Protein AF-O66077-F1 (afdb_monomer_lite)

pLDDT: mean 83.8, std 12.85, range [58.56, 98.44]

Secondary structure (DSSP, 8-state):
--HHHHHHHHHHHHHHHHHHHT---------SEEEEEEEE-TTT--EEEES-HHHHHHHHHTTPEEEEEEEEEESS-SS---PPP-TT-S--

Foldseek 3Di:
DPVVVVVVVVVVVVVVVVVVVCPDDPPDPDPQKAFWWWWADPVFRDIDIDSDPVVVVVVVVVPIHTPGGPDMDGPDDPDDDDDDDDPPTPDD

Structure (mmCIF, N/CA/C/O backbone):
data_AF-O66077-F1
#
_entry.id   AF-O66077-F1
#
loop_
_atom_site.group_PDB
_atom_site.id
_atom_site.type_symbol
_atom_site.label_atom_id
_atom_site.label_alt_id
_atom_site.label_comp_id
_atom_site.label_asym_id
_atom_site.label_entity_id
_atom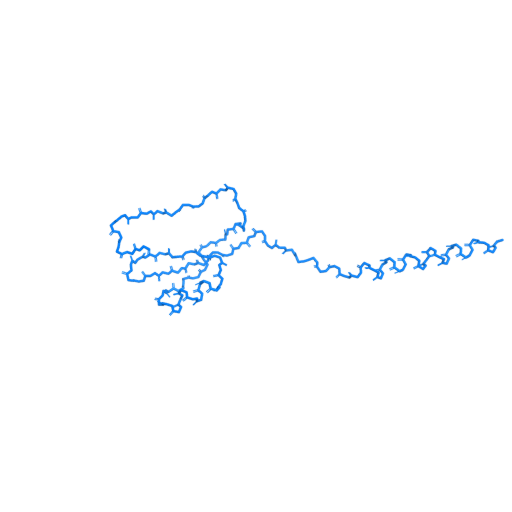_site.label_seq_id
_atom_site.pdbx_PDB_ins_code
_atom_site.Cartn_x
_atom_site.Cartn_y
_atom_site.Cartn_z
_atom_site.occupancy
_atom_site.B_iso_or_equiv
_atom_site.auth_seq_id
_atom_site.auth_comp_id
_atom_site.auth_asym_id
_atom_site.auth_atom_id
_atom_site.pdbx_PDB_model_num
ATOM 1 N N . MET A 1 1 ? 50.084 -14.991 -48.918 1.00 60.56 1 MET A N 1
ATOM 2 C CA . MET A 1 1 ? 49.014 -15.623 -48.105 1.00 60.56 1 MET A CA 1
ATOM 3 C C . MET A 1 1 ? 49.116 -15.318 -46.600 1.00 60.56 1 MET A C 1
ATOM 5 O O . MET A 1 1 ? 48.243 -15.730 -45.850 1.00 60.56 1 MET A O 1
ATOM 9 N N . GLU A 1 2 ? 50.109 -14.543 -46.149 1.00 60.53 2 GLU A N 1
ATOM 10 C CA . GLU A 1 2 ? 50.376 -14.294 -44.720 1.00 60.53 2 GLU A CA 1
ATOM 11 C C . GLU A 1 2 ? 49.528 -13.165 -44.095 1.00 60.53 2 GLU A C 1
ATOM 13 O O . GLU A 1 2 ? 49.079 -13.282 -42.957 1.00 60.53 2 GLU A O 1
ATOM 18 N N . LYS A 1 3 ? 49.203 -12.119 -44.872 1.00 58.56 3 LYS A N 1
ATOM 19 C CA . LYS A 1 3 ? 48.412 -10.951 -44.425 1.00 58.56 3 LYS A CA 1
ATOM 20 C C . LYS A 1 3 ? 47.003 -11.316 -43.931 1.00 58.56 3 LYS A C 1
ATOM 22 O O . LYS A 1 3 ? 46.544 -10.815 -42.913 1.00 58.56 3 LYS A O 1
ATOM 27 N N . VAL A 1 4 ? 46.366 -12.279 -44.597 1.00 60.19 4 VAL A N 1
ATOM 28 C CA . VAL A 1 4 ? 44.986 -12.717 -44.320 1.00 60.19 4 VAL A CA 1
ATOM 29 C C . VAL A 1 4 ? 44.863 -13.441 -42.969 1.00 60.19 4 VAL A C 1
ATOM 31 O O . VAL A 1 4 ? 43.800 -13.440 -42.354 1.00 60.19 4 VAL A O 1
ATOM 34 N N . LYS A 1 5 ? 45.939 -14.074 -42.482 1.00 59.69 5 LYS A N 1
ATOM 35 C CA . LYS A 1 5 ? 45.929 -14.821 -41.213 1.00 59.69 5 LYS A CA 1
ATOM 36 C C . LYS A 1 5 ? 45.978 -13.885 -39.998 1.00 59.69 5 LYS A C 1
ATOM 38 O O . LYS A 1 5 ? 45.343 -14.181 -38.990 1.00 59.69 5 LYS A O 1
ATOM 43 N N . HIS A 1 6 ? 46.667 -12.749 -40.123 1.00 60.00 6 HIS A N 1
ATOM 44 C CA . HIS A 1 6 ? 46.740 -11.712 -39.087 1.00 60.00 6 HIS A CA 1
ATOM 45 C C . HIS A 1 6 ? 45.409 -10.960 -38.931 1.00 60.00 6 HIS A C 1
ATOM 47 O O . HIS A 1 6 ? 44.931 -10.784 -37.814 1.00 60.00 6 HIS A O 1
ATOM 53 N N . GLU A 1 7 ? 44.752 -10.604 -40.038 1.00 67.81 7 GLU A N 1
ATOM 54 C CA . GLU A 1 7 ? 43.445 -9.925 -40.020 1.00 67.81 7 GLU A CA 1
ATOM 55 C C . GLU A 1 7 ? 42.344 -10.803 -39.410 1.00 67.81 7 GLU A C 1
ATOM 57 O O . GLU A 1 7 ? 41.566 -10.348 -38.574 1.00 67.81 7 GLU A O 1
ATOM 62 N N . LYS A 1 8 ? 42.332 -12.099 -39.745 1.00 67.25 8 LYS A N 1
ATOM 63 C CA . LYS A 1 8 ? 41.403 -13.075 -39.153 1.00 67.25 8 LYS A CA 1
ATOM 64 C C . LYS A 1 8 ? 41.623 -13.257 -37.648 1.00 67.25 8 LYS A C 1
ATOM 66 O O . LYS A 1 8 ? 40.651 -13.424 -36.917 1.00 67.25 8 LYS A O 1
ATOM 71 N N . GLY A 1 9 ? 42.874 -13.192 -37.183 1.00 73.25 9 GLY A N 1
ATOM 72 C CA . GLY A 1 9 ? 43.215 -13.248 -35.757 1.00 73.25 9 GLY A CA 1
ATOM 73 C C . GLY A 1 9 ? 42.743 -12.013 -34.986 1.00 73.25 9 GLY A C 1
ATOM 74 O O . GLY A 1 9 ? 42.179 -12.147 -33.903 1.00 73.25 9 GLY A O 1
ATOM 75 N N . ILE A 1 10 ? 42.893 -10.823 -35.573 1.00 76.75 10 ILE A N 1
ATOM 76 C CA . ILE A 1 10 ? 42.422 -9.562 -34.981 1.00 76.75 10 ILE A CA 1
ATOM 77 C C . ILE A 1 10 ? 40.890 -9.534 -34.908 1.00 76.75 10 ILE A C 1
ATOM 79 O O . ILE A 1 10 ? 40.336 -9.170 -33.875 1.00 76.75 10 ILE A O 1
ATOM 83 N N . ILE A 1 11 ? 40.194 -9.981 -35.957 1.00 73.19 11 ILE A N 1
ATOM 84 C CA . ILE A 1 11 ? 38.723 -10.052 -35.972 1.00 73.19 11 ILE A CA 1
ATOM 85 C C . ILE A 1 11 ? 38.213 -11.065 -34.934 1.00 73.19 11 ILE A C 1
ATOM 87 O O . ILE A 1 11 ? 37.275 -10.768 -34.193 1.00 73.19 11 ILE A O 1
ATOM 91 N N . ALA A 1 12 ? 38.846 -12.235 -34.816 1.00 76.62 12 ALA A N 1
ATOM 92 C CA . ALA A 1 12 ? 38.496 -13.221 -33.791 1.00 76.62 12 ALA A CA 1
ATOM 93 C C . ALA A 1 12 ? 38.726 -12.682 -32.365 1.00 76.62 12 ALA A C 1
ATOM 95 O O . ALA A 1 12 ? 37.913 -12.913 -31.476 1.00 76.62 12 ALA A O 1
ATOM 96 N N . PHE A 1 13 ? 39.788 -11.904 -32.147 1.00 79.88 13 PHE A N 1
ATOM 97 C CA . PHE A 1 13 ? 40.068 -11.311 -30.841 1.00 79.88 13 PHE A CA 1
ATOM 98 C C . PHE A 1 13 ? 39.109 -10.161 -30.496 1.00 79.88 13 PHE A C 1
ATOM 100 O O . PHE A 1 13 ? 38.595 -10.105 -29.383 1.00 79.88 13 PHE A O 1
ATOM 107 N N . LEU A 1 14 ? 38.799 -9.278 -31.453 1.00 79.06 14 LEU A N 1
ATOM 108 C CA . LEU A 1 14 ? 37.853 -8.171 -31.263 1.00 79.06 14 LEU A CA 1
ATOM 109 C C . LEU A 1 14 ? 36.420 -8.662 -31.028 1.00 79.06 14 LEU A C 1
ATOM 111 O O . LEU A 1 14 ? 35.701 -8.093 -30.209 1.00 79.06 14 LEU A O 1
ATOM 115 N N . THR A 1 15 ? 36.004 -9.734 -31.702 1.00 75.56 15 THR A N 1
ATOM 116 C CA . THR A 1 15 ? 34.673 -10.330 -31.498 1.00 75.56 15 THR A CA 1
ATOM 117 C C . THR A 1 15 ? 34.556 -10.992 -30.126 1.00 75.56 15 THR A C 1
ATOM 119 O O . THR A 1 15 ? 33.588 -10.734 -29.413 1.00 75.56 15 THR A O 1
ATOM 122 N N . VAL A 1 16 ? 35.568 -11.751 -29.695 1.00 75.94 16 VAL A N 1
ATOM 123 C CA . VAL A 1 16 ? 35.613 -12.343 -28.345 1.00 75.94 16 VAL A CA 1
ATOM 124 C C . VAL A 1 16 ? 35.686 -11.263 -27.261 1.00 75.94 16 VAL A C 1
ATOM 126 O O . VAL A 1 16 ? 34.975 -11.354 -26.264 1.00 75.94 16 VAL A O 1
ATOM 129 N N . LEU A 1 17 ? 36.469 -10.201 -27.471 1.00 76.88 17 LEU A N 1
ATOM 130 C CA . LEU A 1 17 ? 36.548 -9.059 -26.557 1.00 76.88 17 LEU A CA 1
ATOM 131 C C . LEU A 1 17 ? 35.201 -8.333 -26.439 1.00 76.88 17 LEU A C 1
ATOM 133 O O . LEU A 1 17 ? 34.807 -7.959 -25.342 1.00 76.88 17 LEU A O 1
ATOM 137 N N . THR A 1 18 ? 34.462 -8.190 -27.540 1.00 70.25 18 THR A N 1
ATOM 138 C CA . THR A 1 18 ? 33.128 -7.569 -27.534 1.00 70.25 18 THR A CA 1
ATOM 139 C C . THR A 1 18 ? 32.123 -8.423 -26.758 1.00 70.25 18 THR A C 1
ATOM 141 O O . THR A 1 18 ? 31.395 -7.890 -25.927 1.00 70.25 18 THR A O 1
ATOM 144 N N . ILE A 1 19 ? 32.135 -9.747 -26.954 1.00 67.38 19 ILE A N 1
ATOM 145 C CA . ILE A 1 19 ? 31.276 -10.690 -26.216 1.00 67.38 19 ILE A CA 1
ATOM 146 C C . ILE A 1 19 ? 31.601 -10.662 -24.711 1.00 67.38 19 ILE A C 1
ATOM 148 O O . ILE A 1 19 ? 30.686 -10.672 -23.885 1.00 67.38 19 ILE A O 1
ATOM 152 N N . LEU A 1 20 ? 32.888 -10.565 -24.352 1.00 67.56 20 LEU A N 1
ATOM 153 C CA . LEU A 1 20 ? 33.345 -10.434 -22.964 1.00 67.56 20 LEU A CA 1
ATOM 154 C C . LEU A 1 20 ? 32.997 -9.067 -22.345 1.00 67.56 20 LEU A C 1
ATOM 156 O O . LEU A 1 20 ? 32.672 -9.014 -21.161 1.00 67.56 20 LEU A O 1
ATOM 160 N N . LEU A 1 21 ? 33.010 -7.976 -23.125 1.00 67.62 21 LEU A N 1
ATOM 161 C CA . LEU A 1 21 ? 32.588 -6.643 -22.667 1.00 67.62 21 LEU A CA 1
ATOM 162 C C . LEU A 1 21 ? 31.065 -6.518 -22.506 1.00 67.62 21 LEU A C 1
ATOM 164 O O . LEU A 1 21 ? 30.611 -5.734 -21.678 1.00 67.62 21 LEU A O 1
ATOM 168 N N . THR A 1 22 ? 30.268 -7.303 -23.235 1.00 63.09 22 THR A N 1
ATOM 169 C CA . THR A 1 22 ? 28.798 -7.348 -23.091 1.00 63.09 22 THR A CA 1
ATOM 170 C C . THR A 1 22 ? 28.316 -8.257 -21.953 1.00 63.09 22 THR A C 1
ATOM 172 O O . THR A 1 22 ? 27.191 -8.755 -22.000 1.00 63.09 22 THR A O 1
ATOM 175 N N . GLY A 1 23 ? 29.160 -8.497 -20.941 1.00 64.50 23 GLY A N 1
ATOM 176 C CA . GLY A 1 23 ? 28.855 -9.326 -19.774 1.00 64.50 23 GLY A CA 1
ATOM 177 C C . GLY A 1 23 ? 27.432 -9.120 -19.240 1.00 64.50 23 GLY A C 1
ATOM 178 O O . GLY A 1 23 ? 26.927 -8.000 -19.208 1.00 64.50 23 GLY A O 1
ATOM 179 N N . ALA A 1 24 ? 26.795 -10.234 -18.861 1.00 67.69 24 ALA A N 1
ATOM 180 C CA . ALA A 1 24 ? 25.382 -10.383 -18.509 1.00 67.69 24 ALA A CA 1
ATOM 181 C C . ALA A 1 24 ? 24.717 -9.112 -17.948 1.00 67.69 24 ALA A C 1
ATOM 183 O O . ALA A 1 24 ? 24.732 -8.855 -16.741 1.00 67.69 24 ALA A O 1
ATOM 184 N N . VAL A 1 25 ? 24.060 -8.353 -18.830 1.00 66.31 25 VAL A N 1
ATOM 185 C CA . VAL A 1 25 ? 23.149 -7.285 -18.425 1.00 66.31 25 VAL A CA 1
ATOM 186 C C . VAL A 1 25 ? 21.980 -7.953 -17.709 1.00 66.31 25 VAL A C 1
ATOM 188 O O . VAL A 1 25 ? 21.131 -8.601 -18.323 1.00 66.31 25 VAL A O 1
ATOM 191 N N . LYS A 1 26 ? 21.946 -7.826 -16.383 1.00 67.00 26 LYS A N 1
ATOM 192 C CA . LYS A 1 26 ? 20.782 -8.180 -15.573 1.00 67.00 26 LYS A CA 1
ATOM 193 C C . LYS A 1 26 ? 19.677 -7.183 -15.917 1.00 67.00 26 LYS A C 1
ATOM 195 O O . LYS A 1 26 ? 19.578 -6.128 -15.298 1.00 67.00 26 LYS A O 1
ATOM 200 N N . VAL A 1 27 ? 18.865 -7.496 -16.923 1.00 66.62 27 VAL A N 1
ATOM 201 C CA . VAL A 1 27 ? 17.641 -6.736 -17.167 1.00 66.62 27 VAL A CA 1
ATOM 202 C C . VAL A 1 27 ? 16.648 -7.149 -16.080 1.00 66.62 27 VAL A C 1
ATOM 204 O O . VAL A 1 27 ? 16.115 -8.256 -16.072 1.00 66.62 27 VAL A O 1
ATOM 207 N N . SER A 1 28 ? 16.481 -6.293 -15.075 1.00 73.19 28 SER A N 1
ATOM 208 C CA . SER A 1 28 ? 15.344 -6.414 -14.170 1.00 73.19 28 SER A CA 1
ATOM 209 C C . SER A 1 28 ? 14.155 -5.829 -14.914 1.00 73.19 28 SER A C 1
ATOM 211 O O . SER A 1 28 ? 14.131 -4.627 -15.184 1.00 73.19 28 SER A O 1
ATOM 213 N N . ALA A 1 29 ? 13.209 -6.670 -15.324 1.00 69.50 29 ALA A N 1
ATOM 214 C CA . ALA A 1 29 ? 11.947 -6.173 -15.844 1.00 69.50 29 ALA A CA 1
ATOM 215 C C . ALA A 1 29 ? 11.226 -5.461 -14.691 1.00 69.50 29 ALA A C 1
ATOM 217 O O . ALA A 1 29 ? 10.769 -6.108 -13.748 1.00 69.50 29 ALA A O 1
ATOM 218 N N . ASP A 1 30 ? 11.167 -4.128 -14.732 1.00 75.88 30 ASP A N 1
ATOM 219 C CA . ASP A 1 30 ? 10.363 -3.374 -13.7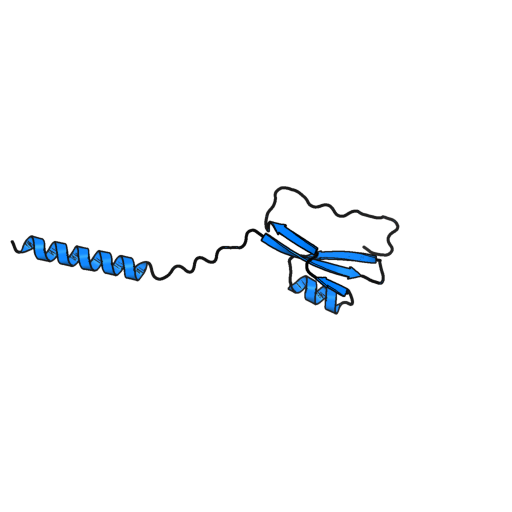75 1.00 75.88 30 ASP A CA 1
ATOM 220 C C . ASP A 1 30 ? 8.897 -3.762 -13.993 1.00 75.88 30 ASP A C 1
ATOM 222 O O . ASP A 1 30 ? 8.327 -3.495 -15.053 1.00 75.88 30 ASP A O 1
ATOM 226 N N . SER A 1 31 ? 8.293 -4.448 -13.016 1.00 80.94 31 SER A N 1
ATOM 227 C CA . SER A 1 31 ? 6.867 -4.775 -13.074 1.00 80.94 31 SER A CA 1
ATOM 228 C C . SER A 1 31 ? 6.095 -3.478 -13.278 1.00 80.94 31 SER A C 1
ATOM 230 O O . SER A 1 31 ? 6.196 -2.570 -12.455 1.00 80.94 31 SER A O 1
ATOM 232 N N . THR A 1 32 ? 5.305 -3.379 -14.344 1.00 89.12 32 THR A N 1
ATOM 233 C CA . THR A 1 32 ? 4.448 -2.210 -14.584 1.00 89.12 32 THR A CA 1
ATOM 234 C C . THR A 1 32 ? 3.273 -2.153 -13.611 1.00 89.12 32 THR A C 1
ATOM 236 O O . THR A 1 32 ? 2.563 -1.151 -13.574 1.00 89.12 32 THR A O 1
ATOM 239 N N . GLN A 1 33 ? 3.089 -3.200 -12.805 1.00 92.44 33 GLN A N 1
ATOM 240 C CA . GLN A 1 33 ? 2.024 -3.364 -11.829 1.00 92.44 33 GLN A CA 1
ATOM 241 C C . GLN A 1 33 ? 2.576 -3.368 -10.397 1.00 92.44 33 GLN A C 1
ATOM 243 O O . GLN A 1 33 ? 3.717 -3.772 -10.147 1.00 92.44 33 GLN A O 1
ATOM 248 N N . ALA A 1 34 ? 1.754 -2.914 -9.461 1.00 93.12 34 ALA A N 1
ATOM 249 C CA . ALA A 1 34 ? 2.004 -2.909 -8.033 1.00 93.12 34 ALA A CA 1
ATOM 250 C C . ALA A 1 34 ? 0.771 -3.416 -7.282 1.00 93.12 34 ALA A C 1
ATOM 252 O O . ALA A 1 34 ? -0.369 -3.117 -7.645 1.00 93.12 34 ALA A O 1
ATOM 253 N N . GLU A 1 35 ? 1.019 -4.166 -6.216 1.00 96.06 35 GLU A N 1
ATOM 254 C CA . GLU A 1 35 ? -0.003 -4.524 -5.241 1.00 96.06 35 GLU A CA 1
ATOM 255 C C . GLU A 1 35 ? -0.401 -3.286 -4.441 1.00 96.06 35 GLU A C 1
ATOM 257 O O . GLU A 1 35 ? 0.462 -2.530 -3.991 1.00 96.06 35 GLU A O 1
ATOM 262 N N . ILE A 1 36 ? -1.703 -3.086 -4.255 1.00 96.56 36 ILE A N 1
ATOM 263 C CA . ILE A 1 36 ? -2.233 -2.062 -3.362 1.00 96.56 36 ILE A CA 1
ATOM 264 C C . ILE A 1 36 ? -2.726 -2.743 -2.092 1.00 96.56 36 ILE A C 1
ATOM 266 O O . ILE A 1 36 ? -3.708 -3.485 -2.100 1.00 96.56 36 ILE A O 1
ATOM 270 N N . TYR A 1 37 ? -2.036 -2.484 -0.990 1.00 98.06 37 TYR A N 1
ATOM 271 C CA . TYR A 1 37 ? -2.379 -2.966 0.339 1.00 98.06 37 TYR A CA 1
ATOM 272 C C . TYR A 1 37 ? -3.582 -2.205 0.887 1.00 98.06 37 TYR A C 1
ATOM 274 O O . TYR A 1 37 ? -3.647 -0.982 0.756 1.00 98.06 37 TYR A O 1
ATOM 282 N N . ARG A 1 38 ? -4.504 -2.922 1.534 1.00 97.94 38 ARG A N 1
ATOM 283 C CA . ARG A 1 38 ? -5.661 -2.359 2.234 1.00 97.94 38 ARG A CA 1
ATOM 284 C C . ARG A 1 38 ? -5.479 -2.493 3.743 1.00 97.94 38 ARG A C 1
ATOM 286 O O . ARG A 1 38 ? -5.148 -3.569 4.242 1.00 97.94 38 ARG A O 1
ATOM 293 N N . LEU A 1 39 ? -5.688 -1.396 4.463 1.00 98.00 39 LEU A N 1
ATOM 294 C CA . LEU A 1 39 ? -5.653 -1.351 5.922 1.00 98.00 39 LEU A CA 1
ATOM 295 C C . LEU A 1 39 ? -6.948 -0.749 6.453 1.00 98.00 39 LEU A C 1
ATOM 297 O O . LEU A 1 39 ? -7.377 0.288 5.958 1.00 98.00 39 LEU A O 1
ATOM 301 N N . TYR A 1 40 ? -7.530 -1.367 7.475 1.00 96.56 40 TYR A N 1
ATOM 302 C CA . TYR A 1 40 ? -8.794 -0.959 8.081 1.00 96.56 40 TYR A CA 1
ATOM 303 C C . TYR A 1 40 ? -8.597 -0.313 9.456 1.00 96.56 40 TYR A C 1
ATOM 305 O O . TYR A 1 40 ? -7.914 -0.860 10.327 1.00 96.56 40 TYR A O 1
ATOM 313 N N . ASN A 1 41 ? -9.243 0.830 9.685 1.00 94.62 41 ASN A N 1
ATOM 314 C CA . ASN A 1 41 ? -9.308 1.478 10.989 1.00 94.62 41 ASN A CA 1
ATOM 315 C C . ASN A 1 41 ? -10.627 1.153 11.690 1.00 94.62 41 ASN A C 1
ATOM 317 O O . ASN A 1 41 ? -11.669 1.724 11.380 1.00 94.62 41 ASN A O 1
ATOM 321 N N . LYS A 1 42 ? -10.578 0.307 12.719 1.00 92.69 42 LYS A N 1
ATOM 322 C CA . LYS A 1 42 ? -11.766 -0.057 13.508 1.00 92.69 42 LYS A CA 1
ATOM 323 C C . LYS A 1 42 ? -12.421 1.109 14.261 1.00 92.69 42 LYS A C 1
ATOM 325 O O . LYS A 1 42 ? -13.583 0.998 14.633 1.00 92.69 42 LYS A O 1
ATOM 330 N N . ASN A 1 43 ? -11.684 2.190 14.530 1.00 91.12 43 ASN A N 1
ATOM 331 C CA . ASN A 1 43 ? -12.191 3.326 15.304 1.00 91.12 43 ASN A CA 1
ATOM 332 C C . ASN A 1 43 ? -13.014 4.284 14.432 1.00 91.12 43 ASN A C 1
ATOM 334 O O . ASN A 1 43 ? -13.979 4.875 14.913 1.00 91.12 43 ASN A O 1
ATOM 338 N N . THR A 1 44 ? -12.630 4.442 13.162 1.00 89.81 44 THR A N 1
ATOM 339 C CA . THR A 1 44 ? -13.253 5.392 12.224 1.00 89.81 44 THR A CA 1
ATOM 340 C C . THR A 1 44 ? -14.055 4.709 11.114 1.00 89.81 44 THR A C 1
ATOM 342 O O . THR A 1 44 ? -14.907 5.350 10.506 1.00 89.81 44 THR A O 1
ATOM 345 N N . GLY A 1 45 ? -13.833 3.412 10.874 1.00 89.56 45 GLY A N 1
ATOM 346 C CA . GLY A 1 45 ? -14.422 2.651 9.768 1.00 89.56 45 GLY A CA 1
ATOM 347 C C . GLY A 1 45 ? -13.710 2.856 8.424 1.00 89.56 45 GLY A C 1
ATOM 348 O O . GLY A 1 45 ? -14.209 2.425 7.385 1.00 89.56 45 GLY A O 1
ATOM 349 N N . GLU A 1 46 ? -12.566 3.540 8.420 1.00 90.19 46 GLU A N 1
ATOM 350 C CA . GLU A 1 46 ? -11.872 3.949 7.200 1.00 90.19 46 GLU A CA 1
ATOM 351 C C . GLU A 1 46 ? -10.949 2.870 6.645 1.00 90.19 46 GLU A C 1
ATOM 353 O O . GLU A 1 46 ? -10.453 2.008 7.371 1.00 90.19 46 GLU A O 1
ATOM 358 N N . HIS A 1 47 ? -10.676 2.981 5.345 1.00 92.88 47 HIS A N 1
ATOM 359 C CA . HIS A 1 47 ? -9.682 2.166 4.663 1.00 92.88 47 HIS A CA 1
ATOM 360 C C . HIS A 1 47 ? -8.557 3.044 4.116 1.00 92.88 47 HIS A C 1
ATOM 362 O O . HIS A 1 47 ? -8.807 4.028 3.418 1.00 92.88 47 HIS A O 1
ATOM 368 N N . PHE A 1 48 ? -7.318 2.653 4.398 1.00 93.81 48 PHE A N 1
ATOM 369 C CA . PHE A 1 48 ? -6.114 3.241 3.830 1.00 93.81 48 PHE A CA 1
ATOM 370 C C . PHE A 1 48 ? -5.539 2.301 2.770 1.00 93.81 48 PHE A C 1
ATOM 372 O O . PHE A 1 48 ? -5.454 1.089 2.978 1.00 93.81 48 PHE A O 1
ATOM 379 N N . TYR A 1 49 ? -5.159 2.877 1.631 1.00 94.81 49 TYR A N 1
ATOM 380 C CA . TYR A 1 49 ? -4.660 2.151 0.471 1.00 94.81 49 TYR A CA 1
ATOM 381 C C . TYR A 1 49 ? -3.274 2.653 0.096 1.00 94.81 49 TYR A C 1
ATOM 383 O O . TYR A 1 49 ? -3.102 3.846 -0.152 1.00 94.81 49 TYR A O 1
ATOM 391 N N . THR A 1 50 ? -2.299 1.749 0.025 1.00 95.44 50 THR A N 1
ATOM 392 C CA . THR A 1 50 ? -0.916 2.096 -0.329 1.00 95.44 50 THR A CA 1
ATOM 393 C C . THR A 1 50 ? -0.235 0.968 -1.096 1.00 95.44 50 THR A C 1
ATOM 395 O O . THR A 1 50 ? -0.469 -0.204 -0.823 1.00 95.44 50 THR A O 1
ATOM 398 N N . SER A 1 51 ? 0.640 1.309 -2.043 1.00 95.31 51 SER A N 1
ATOM 399 C CA . SER A 1 51 ? 1.577 0.355 -2.655 1.00 95.31 51 SER A CA 1
ATOM 400 C C . SER A 1 51 ? 2.882 0.203 -1.863 1.00 95.31 51 SER A C 1
ATOM 402 O O . SER A 1 51 ? 3.729 -0.623 -2.201 1.00 95.31 51 SER A O 1
ATOM 404 N N . SER A 1 52 ? 3.096 1.028 -0.834 1.00 96.31 52 SER A N 1
ATOM 405 C CA . SER A 1 52 ? 4.307 1.030 -0.017 1.00 96.31 52 SER A CA 1
ATOM 406 C C . SER A 1 52 ? 4.189 0.021 1.119 1.00 96.31 52 SER A C 1
ATOM 408 O O . SER A 1 52 ? 3.375 0.166 2.032 1.00 96.31 52 SER A O 1
ATOM 410 N N . ALA A 1 53 ? 5.060 -0.988 1.102 1.00 96.75 53 ALA A N 1
ATOM 411 C CA . ALA A 1 53 ? 5.162 -1.946 2.202 1.00 96.75 53 ALA A CA 1
ATOM 412 C C . ALA A 1 53 ? 5.564 -1.258 3.519 1.00 96.75 53 ALA A C 1
ATOM 414 O O . ALA A 1 53 ? 5.075 -1.630 4.581 1.00 96.75 53 ALA A O 1
ATOM 415 N N . PHE A 1 54 ? 6.394 -0.211 3.449 1.00 98.00 54 PHE A N 1
ATOM 416 C CA . PHE A 1 54 ? 6.791 0.561 4.625 1.00 98.00 54 PHE A CA 1
ATOM 417 C C . PHE A 1 54 ? 5.608 1.309 5.255 1.00 98.00 54 PHE A C 1
ATOM 419 O O . PHE A 1 54 ? 5.452 1.289 6.476 1.00 98.00 54 PHE A O 1
ATOM 426 N N . GLU A 1 55 ? 4.758 1.945 4.441 1.00 97.94 55 GLU A N 1
ATOM 427 C CA . GLU A 1 55 ? 3.561 2.625 4.953 1.00 97.94 55 GLU A CA 1
ATOM 428 C C . GLU A 1 55 ? 2.563 1.620 5.525 1.00 97.94 55 GLU A C 1
ATOM 430 O O . GLU A 1 55 ? 2.062 1.840 6.624 1.00 97.94 55 GLU A O 1
ATOM 435 N N . ARG A 1 56 ? 2.335 0.488 4.841 1.00 98.12 56 ARG A N 1
ATOM 436 C CA . ARG A 1 56 ? 1.523 -0.618 5.371 1.00 98.12 56 ARG A CA 1
ATOM 437 C C . ARG A 1 56 ? 2.012 -1.027 6.760 1.00 98.12 56 ARG A C 1
ATOM 439 O O . ARG A 1 56 ? 1.220 -1.079 7.696 1.00 98.12 56 ARG A O 1
ATOM 446 N N . ASP A 1 57 ? 3.305 -1.301 6.906 1.00 98.44 57 ASP A N 1
ATOM 447 C CA . ASP A 1 57 ? 3.859 -1.801 8.165 1.00 98.44 57 ASP A CA 1
ATOM 448 C C . ASP A 1 57 ? 3.809 -0.746 9.276 1.00 98.44 57 ASP A C 1
ATOM 450 O O . ASP A 1 57 ? 3.502 -1.081 10.420 1.00 98.44 57 ASP A O 1
ATOM 454 N N . SER A 1 58 ? 4.068 0.526 8.957 1.00 98.25 58 SER A N 1
ATOM 455 C CA . SER A 1 58 ? 3.942 1.632 9.915 1.00 98.25 58 SER A CA 1
ATOM 456 C C . SER A 1 58 ? 2.496 1.838 10.366 1.00 98.25 58 SER A C 1
ATOM 458 O O . SER A 1 58 ? 2.238 1.895 11.565 1.00 98.25 58 SER A O 1
ATOM 460 N N . VAL A 1 59 ? 1.538 1.883 9.437 1.00 96.81 59 VAL A N 1
ATOM 461 C CA . VAL A 1 59 ? 0.118 2.107 9.755 1.00 96.81 59 VAL A CA 1
ATOM 462 C C . VAL A 1 59 ? -0.474 0.914 10.516 1.00 96.81 59 VAL A C 1
ATOM 464 O O . VAL A 1 59 ? -1.220 1.103 11.478 1.00 96.81 59 VAL A O 1
ATOM 467 N N . ASN A 1 60 ? -0.068 -0.313 10.176 1.00 97.62 60 ASN A N 1
ATOM 468 C CA . ASN A 1 60 ? -0.424 -1.516 10.933 1.00 97.62 60 ASN A CA 1
ATOM 469 C C . ASN A 1 60 ? 0.103 -1.451 12.381 1.00 97.62 60 ASN A C 1
ATOM 471 O O . ASN A 1 60 ? -0.630 -1.725 13.330 1.00 97.62 60 ASN A O 1
ATOM 475 N N . LYS A 1 61 ? 1.351 -1.001 12.586 1.00 97.62 61 LYS A N 1
ATOM 476 C CA . LYS A 1 61 ? 1.912 -0.775 13.934 1.00 97.62 61 LYS A CA 1
ATOM 477 C C . LYS A 1 61 ? 1.173 0.316 14.712 1.00 97.62 61 LYS A C 1
ATOM 479 O O . LYS A 1 61 ? 1.090 0.229 15.933 1.00 97.62 61 LYS A O 1
ATOM 484 N N . SER A 1 62 ? 0.605 1.306 14.027 1.00 95.56 62 SER A N 1
ATOM 485 C CA . SER A 1 62 ? -0.242 2.346 14.626 1.00 95.56 62 SER A CA 1
ATOM 486 C C . SER A 1 62 ? -1.659 1.869 14.987 1.00 95.56 62 SER A C 1
ATOM 488 O O . SER A 1 62 ? -2.478 2.677 15.420 1.00 95.56 62 SER A O 1
ATOM 490 N N . GLY A 1 63 ? -1.963 0.574 14.843 1.00 95.94 63 GLY A N 1
ATOM 491 C CA . GLY A 1 63 ? -3.204 -0.041 15.327 1.00 95.94 63 GLY A CA 1
ATOM 492 C C . GLY A 1 63 ? -4.299 -0.222 14.274 1.00 95.94 63 GLY A C 1
ATOM 493 O O . GLY A 1 63 ? -5.409 -0.634 14.621 1.00 95.94 63 GLY A O 1
ATOM 494 N N . TRP A 1 64 ? -4.009 0.061 13.003 1.00 97.56 64 TRP A N 1
ATOM 495 C CA . TRP A 1 64 ? -4.875 -0.325 11.888 1.00 97.56 64 TRP A CA 1
ATOM 496 C C . TRP A 1 64 ? -4.694 -1.816 11.590 1.00 97.56 64 TRP A C 1
ATOM 498 O O . TRP A 1 64 ? -3.640 -2.381 11.852 1.00 97.56 64 TRP A O 1
ATOM 508 N N . SER A 1 65 ? -5.716 -2.468 11.041 1.00 98.12 65 SER A N 1
ATOM 509 C CA . SER A 1 65 ? -5.670 -3.891 10.689 1.00 98.12 65 SER A CA 1
ATOM 510 C C . SER A 1 65 ? -5.297 -4.062 9.222 1.00 98.12 65 SER A C 1
ATOM 512 O O . SER A 1 65 ? -6.014 -3.577 8.351 1.00 98.12 65 SER A O 1
ATOM 514 N N . TYR A 1 66 ? -4.189 -4.744 8.929 1.00 98.25 66 TYR A N 1
ATOM 515 C CA . TYR A 1 66 ? -3.855 -5.120 7.554 1.00 98.25 66 TYR A CA 1
ATOM 516 C C . TYR A 1 66 ? -4.810 -6.204 7.032 1.00 98.25 66 TYR A C 1
ATOM 518 O O . TYR A 1 66 ? -4.897 -7.286 7.607 1.00 98.25 66 TYR A O 1
ATOM 526 N N . GLU A 1 67 ? -5.501 -5.922 5.926 1.00 98.19 67 GLU A N 1
ATOM 527 C CA . GLU A 1 67 ? -6.509 -6.815 5.336 1.00 98.19 67 GLU A CA 1
ATOM 528 C C . GLU A 1 67 ? -6.012 -7.570 4.094 1.00 98.19 67 GLU A C 1
ATOM 530 O O . GLU A 1 67 ? -6.753 -8.362 3.514 1.00 98.19 67 GLU A O 1
ATOM 535 N N . GLY A 1 68 ? -4.767 -7.334 3.671 1.00 97.69 68 GLY A N 1
ATOM 536 C CA . GLY A 1 68 ? -4.190 -7.948 2.477 1.00 97.69 68 GLY A CA 1
ATOM 537 C C . GLY A 1 68 ? -4.088 -7.003 1.281 1.00 97.69 68 GLY A C 1
ATOM 538 O O . GLY A 1 68 ? -4.176 -5.777 1.397 1.00 97.69 68 GLY A O 1
ATOM 539 N N . VAL A 1 69 ? -3.879 -7.599 0.108 1.00 97.88 69 VAL A N 1
ATOM 540 C CA . VAL A 1 69 ? -3.878 -6.897 -1.180 1.00 97.88 69 VAL A CA 1
ATOM 541 C C . VAL A 1 69 ? -5.327 -6.653 -1.598 1.00 97.88 69 VAL A C 1
ATOM 543 O O . VAL A 1 69 ? -6.083 -7.598 -1.808 1.00 97.88 69 VAL A O 1
ATOM 546 N N . GLY A 1 70 ? -5.722 -5.386 -1.712 1.00 95.31 70 GLY A N 1
ATOM 547 C CA . GLY A 1 70 ? -7.064 -4.997 -2.146 1.00 95.31 70 GLY A CA 1
ATOM 548 C C . GLY A 1 70 ? -7.257 -5.143 -3.656 1.00 95.31 70 GLY A C 1
ATOM 549 O O . GLY A 1 70 ? -8.301 -5.616 -4.096 1.00 95.31 70 GLY A O 1
ATOM 550 N N . TRP A 1 71 ? -6.257 -4.738 -4.444 1.00 95.12 71 TRP A N 1
ATOM 551 C CA . TRP A 1 71 ? -6.206 -4.924 -5.899 1.00 95.12 71 TRP A CA 1
ATOM 552 C C . TRP A 1 71 ? -4.781 -4.717 -6.433 1.00 95.12 71 TRP A C 1
ATOM 554 O O . TRP A 1 71 ? -3.877 -4.307 -5.703 1.00 95.12 71 TRP A O 1
ATOM 564 N N . ILE A 1 72 ? -4.598 -4.972 -7.730 1.00 94.81 72 ILE A N 1
ATOM 565 C CA . ILE A 1 72 ? -3.366 -4.691 -8.470 1.00 94.81 72 ILE A CA 1
ATOM 566 C C . ILE A 1 72 ? -3.579 -3.455 -9.342 1.00 94.81 72 ILE A C 1
ATOM 568 O O . ILE A 1 72 ? -4.562 -3.377 -10.079 1.00 94.81 72 ILE A O 1
ATOM 572 N N . ALA A 1 73 ? -2.668 -2.488 -9.267 1.00 92.19 73 ALA A N 1
ATOM 573 C CA . ALA A 1 73 ? -2.727 -1.255 -10.043 1.00 92.19 73 ALA A CA 1
ATOM 574 C C . ALA A 1 73 ? -1.464 -1.070 -10.889 1.00 92.19 73 ALA A C 1
ATOM 576 O O . ALA A 1 73 ? -0.386 -1.512 -10.492 1.00 92.19 73 ALA A O 1
ATOM 577 N N . PRO A 1 74 ? -1.544 -0.384 -12.039 1.00 91.75 74 PRO A N 1
ATOM 578 C CA . PRO A 1 74 ? -0.345 0.041 -12.741 1.00 91.75 74 PRO A CA 1
ATOM 579 C C . PRO A 1 74 ? 0.446 1.044 -11.883 1.00 91.75 74 PRO A C 1
ATOM 581 O O . PRO A 1 74 ? -0.131 1.953 -11.289 1.00 91.75 74 PRO A O 1
ATOM 584 N N . LYS A 1 75 ? 1.780 0.930 -11.857 1.00 89.88 75 LYS A N 1
ATOM 585 C CA . LYS A 1 75 ? 2.669 1.867 -11.140 1.00 89.88 75 LYS A CA 1
ATOM 586 C C . LYS A 1 75 ? 2.558 3.303 -11.654 1.00 89.88 75 LYS A C 1
ATOM 588 O O . LYS A 1 75 ? 2.855 4.248 -10.931 1.00 89.88 75 LYS A O 1
ATOM 593 N N . LYS A 1 76 ? 2.178 3.463 -12.923 1.00 88.06 76 LYS A N 1
ATOM 594 C CA . LYS A 1 76 ? 1.938 4.750 -13.575 1.00 88.06 76 LYS A CA 1
ATOM 595 C C . LYS A 1 76 ? 0.667 4.648 -14.405 1.00 88.06 76 LYS A C 1
ATOM 597 O O . LYS A 1 76 ? 0.520 3.720 -15.194 1.00 88.06 76 LYS A O 1
ATOM 602 N N . SER A 1 77 ? -0.227 5.613 -14.242 1.00 87.06 77 SER A N 1
ATOM 603 C CA . SER A 1 77 ? -1.447 5.749 -15.033 1.00 87.06 77 SER A CA 1
ATOM 604 C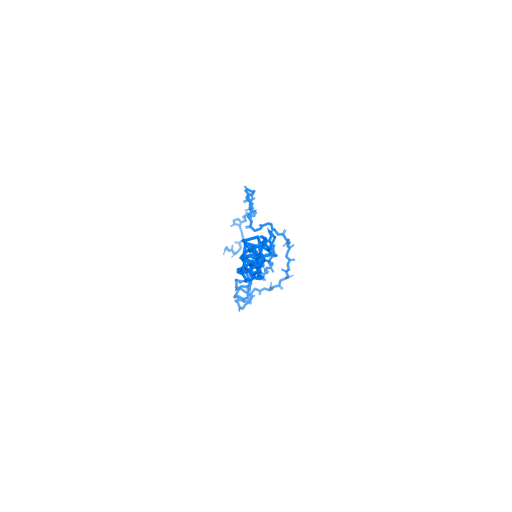 C . SER A 1 77 ? -1.766 7.228 -15.207 1.00 87.06 77 SER A C 1
ATOM 606 O O . SER A 1 77 ? -1.497 8.028 -14.314 1.00 87.06 77 SER A O 1
ATOM 608 N N . SER A 1 78 ? -2.345 7.588 -16.349 1.00 90.44 78 SER A N 1
ATOM 609 C CA . SER A 1 78 ? -2.945 8.908 -16.574 1.00 90.44 78 SER A CA 1
ATOM 610 C C . SER A 1 78 ? -4.384 8.995 -16.055 1.00 90.44 78 SER A C 1
ATOM 612 O O . SER A 1 78 ? -4.970 10.073 -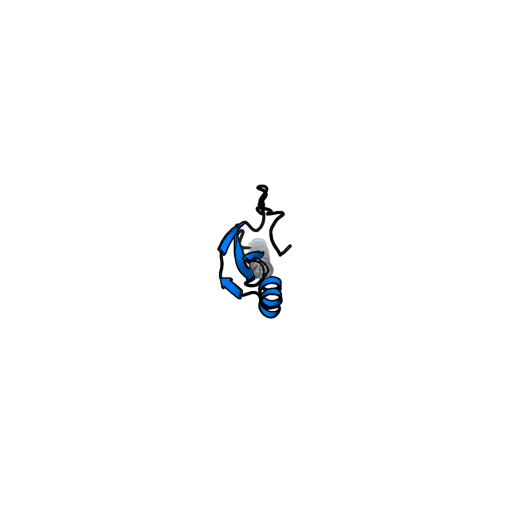16.057 1.00 90.44 78 SER A O 1
ATOM 614 N N . THR A 1 79 ? -4.963 7.873 -15.615 1.00 88.38 79 THR A N 1
ATOM 615 C CA . THR A 1 79 ? -6.315 7.829 -15.049 1.00 88.38 79 THR A CA 1
ATOM 616 C C . THR A 1 79 ? -6.249 8.099 -13.544 1.00 88.38 79 THR A C 1
ATOM 618 O O . THR A 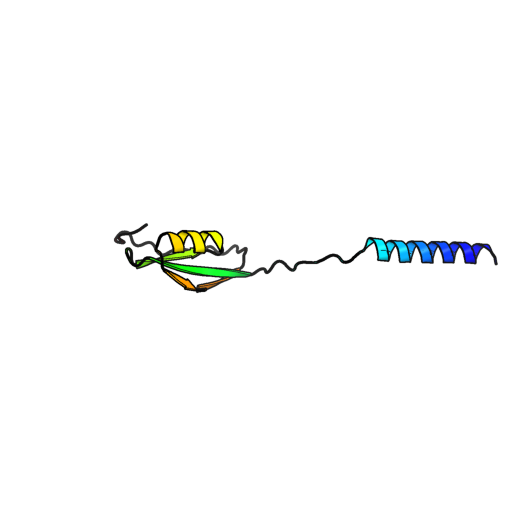1 79 ? -5.622 7.315 -12.826 1.00 88.38 79 THR A O 1
ATOM 621 N N . PRO A 1 80 ? -6.873 9.180 -13.044 1.00 85.62 80 PRO A N 1
ATOM 622 C CA . PRO A 1 80 ? -6.886 9.486 -11.619 1.00 85.62 80 PRO A CA 1
ATOM 623 C C . PRO A 1 80 ? -7.731 8.477 -10.829 1.00 85.62 80 PRO A C 1
ATOM 625 O O . PRO A 1 80 ? -8.741 7.971 -11.317 1.00 85.62 80 PRO A O 1
ATOM 628 N N . ILE A 1 81 ? -7.333 8.224 -9.580 1.00 81.19 81 ILE A N 1
ATOM 629 C CA . ILE A 1 81 ? -8.111 7.452 -8.603 1.00 81.19 81 ILE A CA 1
ATOM 630 C C . ILE A 1 81 ? -8.679 8.429 -7.575 1.00 81.19 81 ILE A C 1
ATOM 632 O O . ILE A 1 81 ? -7.938 9.214 -6.984 1.00 81.19 81 ILE A O 1
ATOM 636 N N . TYR A 1 82 ? -9.987 8.357 -7.340 1.00 84.69 82 TYR A N 1
ATOM 637 C CA . TYR A 1 82 ? -10.680 9.198 -6.366 1.00 84.69 82 TYR A CA 1
ATOM 638 C C . TYR A 1 82 ? -11.042 8.398 -5.116 1.00 84.69 82 TYR A C 1
ATOM 640 O O . TYR A 1 82 ? -11.428 7.232 -5.202 1.00 84.69 82 TYR A O 1
ATOM 648 N N . ARG A 1 83 ? -10.954 9.040 -3.946 1.00 81.31 83 ARG A N 1
ATOM 649 C CA . ARG A 1 83 ? -11.555 8.530 -2.708 1.00 81.31 83 ARG A CA 1
ATOM 650 C C . ARG A 1 83 ? -12.911 9.187 -2.502 1.00 81.31 83 ARG A C 1
ATOM 652 O O . ARG A 1 83 ? -13.047 10.392 -2.702 1.00 81.31 83 ARG A O 1
ATOM 659 N N . VAL A 1 84 ? -13.895 8.402 -2.074 1.00 81.44 84 VAL A N 1
ATOM 660 C CA . VAL A 1 84 ? -15.183 8.944 -1.632 1.00 81.44 84 VAL A CA 1
ATOM 661 C C . VAL A 1 84 ? -14.965 9.633 -0.289 1.00 81.44 84 VAL A C 1
ATOM 663 O O . VAL A 1 84 ? -14.447 9.023 0.643 1.00 81.44 84 VAL A O 1
ATOM 666 N N . PHE A 1 85 ? -15.342 10.905 -0.204 1.00 81.12 85 PHE A N 1
ATOM 667 C CA . PHE A 1 85 ? -15.288 11.681 1.029 1.00 81.12 85 PHE A CA 1
ATOM 668 C C . PHE A 1 85 ? -16.665 11.702 1.692 1.00 81.12 85 PHE A C 1
ATOM 670 O O . PHE A 1 85 ? -17.667 11.981 1.033 1.00 81.12 85 PHE A O 1
ATOM 677 N N . ASN A 1 86 ? -16.708 11.435 2.998 1.00 76.75 86 ASN A N 1
ATOM 678 C CA . ASN A 1 86 ? -17.910 11.592 3.808 1.00 76.75 86 ASN A CA 1
ATOM 679 C C . ASN A 1 86 ? -17.659 12.659 4.889 1.00 76.75 86 ASN A C 1
ATOM 681 O O . ASN A 1 86 ? -16.922 12.376 5.832 1.00 76.75 86 ASN A O 1
ATOM 685 N N . PRO A 1 87 ? -18.294 13.845 4.813 1.00 83.50 87 PRO A N 1
ATOM 686 C CA . PRO A 1 87 ? -18.091 14.919 5.791 1.00 83.50 87 PRO A CA 1
ATOM 687 C C . PRO A 1 87 ? -18.589 14.577 7.202 1.00 83.50 87 PRO A C 1
ATOM 689 O O . PRO A 1 87 ? -18.238 15.265 8.152 1.00 83.50 87 PRO A O 1
ATOM 692 N N . ASN A 1 88 ? -19.404 13.530 7.347 1.00 82.88 88 ASN A N 1
ATOM 693 C CA . ASN A 1 88 ? -19.921 13.074 8.637 1.00 82.88 88 ASN A CA 1
ATOM 694 C C . ASN A 1 88 ? -19.081 11.935 9.244 1.00 82.88 88 ASN A C 1
ATOM 696 O O . ASN A 1 88 ? -19.465 11.372 10.271 1.00 82.88 88 ASN A O 1
ATOM 700 N N . ALA A 1 89 ? -17.978 11.535 8.598 1.00 76.81 89 ALA A N 1
ATOM 701 C CA . ALA A 1 89 ? -17.080 10.528 9.146 1.00 76.81 89 ALA A CA 1
ATOM 702 C C . ALA A 1 89 ? -16.367 11.067 10.395 1.00 76.81 89 ALA A C 1
ATOM 704 O O . ALA A 1 89 ? -16.028 12.244 10.485 1.00 76.81 89 ALA A O 1
ATOM 705 N N . LYS A 1 90 ? -16.130 10.188 11.374 1.00 73.19 90 LYS A N 1
ATOM 706 C CA . LYS A 1 90 ? -15.392 10.536 12.601 1.00 73.19 90 LYS A CA 1
ATOM 707 C C . LYS A 1 90 ? -13.868 10.593 12.396 1.00 73.19 90 LYS A C 1
ATOM 709 O O . LYS A 1 90 ? -13.163 10.938 13.340 1.00 73.19 90 LYS A O 1
ATOM 714 N N . GLY A 1 91 ? -13.376 10.206 11.217 1.00 66.81 91 GLY A N 1
ATOM 715 C CA . GLY A 1 91 ? -11.960 10.159 10.840 1.00 66.81 91 GLY A CA 1
ATOM 716 C C . GLY A 1 91 ? -11.656 10.992 9.592 1.00 66.81 91 GLY A C 1
ATOM 717 O O . GLY A 1 91 ? -12.586 11.448 8.919 1.00 66.81 91 GLY A O 1
ATOM 718 N N . GLY A 1 92 ? -10.359 11.217 9.345 1.00 58.97 92 GLY A N 1
ATOM 719 C CA . GLY A 1 92 ? -9.803 11.944 8.200 1.00 58.97 92 GLY A CA 1
ATOM 720 C C . GLY A 1 92 ? -8.330 11.625 7.975 1.00 58.97 92 GLY A C 1
ATOM 721 O O . GLY A 1 92 ? -7.609 11.457 8.986 1.00 58.97 92 GLY A O 1
#

Radius of gyration: 27.68 Å; chains: 1; bounding box: 70×30×63 Å

InterPro domains:
  IPR043708 Domain of unknown function DUF5648 [PF18885] (26-90)

Organism: NCBI:txid1358

Sequence (92 aa):
MEKVKHEKGIIAFLTVLTILLTGAVKVSADSTQAEIYRLYNKNTGEHFYTSS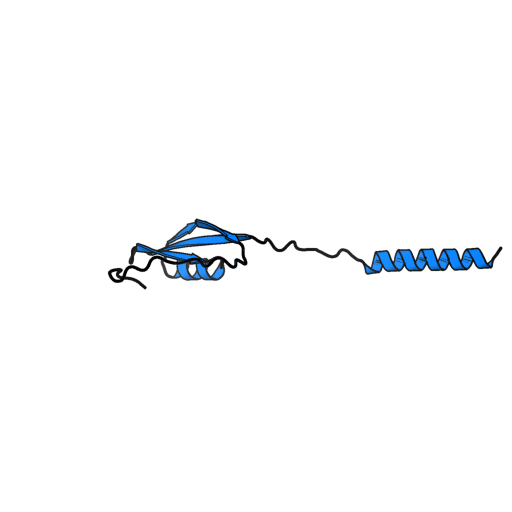AFERDSVNKSGWSYEGVGWIAPKKSSTPIYRVFNPNAKGG